Protein AF-A0A6B9CPQ5-F1 (afdb_monomer)

pLDDT: mean 93.94, std 6.76, range [58.62, 98.44]

Solvent-accessible surface area (backbone atoms only — not comparable to full-atom values): 4193 Å² total; per-residue (Å²): 128,72,61,61,48,81,41,69,72,57,78,46,83,69,45,24,32,74,44,76,45,95,88,68,49,63,46,70,42,38,55,56,42,55,52,48,52,53,48,27,72,75,71,6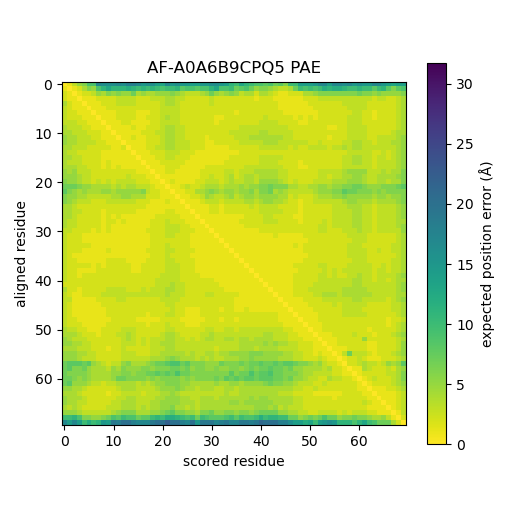6,34,48,76,48,66,52,78,47,87,38,90,40,60,93,29,72,86,43,11,46,49,31,68,74,79,108

Secondary structure (DSSP, 8-state):
--SEEEE----BTTTBEEEE-TTS-EEEESHHHHHHHHHHHHH--EEEE---SSS-SS-TTTSTGGGG--

Organism: NCBI:txid1570515

Sequence (70 aa):
FPSHITVTTYSDMPYSRYRKLDNGTFVGEGFAFELLALLMKKFKFTYTIIPPAKDIIGDESSGMIQQLYN

Mean predicted aligned error: 3.11 Å

Nearest PDB structures (foldseek):
  7z2r-assembly1_A  TM=8.213E-01  e=7.056E-03  Rattus norvegicus
  2v3t-assembly1_B  TM=8.037E-01  e=9.292E-03  Rattus norvegicus
  5l2e-assembly1_A  TM=8.132E-01  e=6.381E-02  Rattus norvegicus
  4io7-assembly1_B  TM=6.117E-01  e=1.561E-01  Adineta vaga
  4io7-assembly1_A  TM=6.260E-01  e=2.527E-01  Adineta vaga

Structure (mmCIF, N/CA/C/O backbone):
data_AF-A0A6B9CPQ5-F1
#
_entry.id   AF-A0A6B9CPQ5-F1
#
loop_
_atom_site.group_PDB
_atom_site.id
_atom_site.type_symbol
_atom_site.label_atom_id
_atom_site.label_alt_id
_atom_site.label_comp_id
_atom_site.label_asym_id
_atom_site.label_entity_id
_atom_site.label_seq_id
_atom_site.pdbx_PDB_ins_code
_atom_site.Cartn_x
_atom_site.Cartn_y
_atom_site.Cartn_z
_atom_site.occupancy
_atom_site.B_iso_or_equiv
_atom_site.auth_seq_id
_atom_site.auth_comp_id
_atom_site.auth_asym_id
_atom_site.auth_atom_id
_atom_site.pdbx_PDB_model_num
ATOM 1 N N . PHE A 1 1 ? -18.300 2.148 3.385 1.00 62.25 1 PHE A N 1
ATOM 2 C CA . PHE A 1 1 ? -16.879 2.017 3.006 1.00 62.25 1 PHE A CA 1
ATOM 3 C C . PHE A 1 1 ? -16.460 0.581 3.273 1.00 62.25 1 PHE A C 1
ATOM 5 O O . PHE A 1 1 ? -16.936 0.042 4.270 1.00 62.25 1 PHE A O 1
ATOM 12 N N . PRO A 1 2 ? -15.663 -0.055 2.400 1.00 83.50 2 PRO A N 1
ATOM 13 C CA . PRO A 1 2 ? -15.145 -1.397 2.659 1.00 83.50 2 PRO A CA 1
ATOM 14 C C . PRO A 1 2 ? -14.385 -1.435 3.993 1.00 83.50 2 PRO A C 1
ATOM 16 O O . PRO A 1 2 ? -13.690 -0.480 4.338 1.00 83.50 2 PRO A O 1
ATOM 19 N N . SER A 1 3 ? -14.536 -2.522 4.754 1.00 94.44 3 SER A N 1
ATOM 20 C CA . SER A 1 3 ? -13.843 -2.724 6.039 1.00 94.44 3 SER A CA 1
ATOM 21 C C . SER A 1 3 ? -12.355 -3.056 5.864 1.00 94.44 3 SER A C 1
ATOM 23 O O . SER A 1 3 ? -11.566 -2.894 6.800 1.00 94.44 3 SER A O 1
ATOM 25 N N . HIS A 1 4 ? -11.962 -3.483 4.663 1.00 96.56 4 HIS A N 1
ATOM 26 C CA . HIS A 1 4 ? -10.592 -3.796 4.283 1.00 96.56 4 HIS A CA 1
ATOM 27 C C . HIS A 1 4 ? -10.326 -3.374 2.835 1.00 96.56 4 HIS A C 1
ATOM 29 O O . HIS A 1 4 ? -11.185 -3.581 1.979 1.00 96.56 4 HIS A O 1
ATOM 35 N N . ILE A 1 5 ? -9.147 -2.813 2.564 1.00 95.62 5 ILE A N 1
ATOM 36 C CA . ILE A 1 5 ? -8.683 -2.483 1.209 1.00 95.62 5 ILE A CA 1
ATOM 37 C C . ILE A 1 5 ? -7.262 -2.995 0.970 1.00 95.62 5 ILE A C 1
ATOM 39 O O . ILE A 1 5 ? -6.458 -3.094 1.895 1.00 95.62 5 ILE A O 1
ATOM 43 N N . THR A 1 6 ? -6.933 -3.278 -0.281 1.00 95.19 6 THR A N 1
ATOM 44 C CA . THR A 1 6 ? -5.552 -3.495 -0.715 1.00 95.19 6 THR A CA 1
ATOM 45 C C . THR A 1 6 ? -4.968 -2.170 -1.188 1.00 95.19 6 THR A C 1
ATOM 47 O O . THR A 1 6 ? -5.668 -1.337 -1.766 1.00 95.19 6 THR A O 1
ATOM 50 N N . VAL A 1 7 ? -3.687 -1.944 -0.911 1.00 95.94 7 VAL A N 1
ATOM 51 C CA . VAL A 1 7 ? -2.968 -0.756 -1.380 1.00 95.94 7 VAL A CA 1
ATOM 52 C C . VAL A 1 7 ? -1.641 -1.154 -2.009 1.00 95.94 7 VAL A C 1
ATOM 54 O O . VAL A 1 7 ? -1.008 -2.130 -1.610 1.00 95.94 7 VAL A O 1
ATOM 57 N N . THR A 1 8 ? -1.207 -0.354 -2.971 1.00 95.69 8 THR A N 1
ATOM 58 C CA . THR A 1 8 ? 0.142 -0.375 -3.536 1.00 95.69 8 THR A CA 1
ATOM 59 C C . THR A 1 8 ? 0.731 1.029 -3.435 1.00 95.69 8 THR A C 1
ATOM 61 O O . THR A 1 8 ? 0.010 1.984 -3.137 1.00 95.69 8 THR A O 1
ATOM 64 N N . THR A 1 9 ? 2.039 1.168 -3.614 1.00 96.00 9 THR A N 1
ATOM 65 C CA . THR A 1 9 ? 2.714 2.460 -3.489 1.00 96.00 9 THR A CA 1
ATOM 66 C C . THR A 1 9 ? 3.956 2.517 -4.355 1.00 96.00 9 THR A C 1
ATOM 68 O O . THR A 1 9 ? 4.665 1.521 -4.478 1.00 96.00 9 THR A O 1
ATOM 71 N N . TYR A 1 10 ? 4.239 3.712 -4.868 1.00 95.62 10 TYR A N 1
ATOM 72 C CA . TYR A 1 10 ? 5.504 4.051 -5.508 1.00 95.62 10 TYR A CA 1
ATOM 73 C C . TYR A 1 10 ? 6.539 4.455 -4.462 1.00 95.62 10 TYR A C 1
ATOM 75 O O . TYR A 1 10 ? 6.181 5.135 -3.493 1.00 95.62 10 TYR A O 1
ATOM 83 N N . SER A 1 11 ? 7.789 4.012 -4.618 1.00 95.75 11 SER A N 1
ATOM 84 C CA . SER A 1 11 ? 8.872 4.395 -3.712 1.00 95.75 11 SER A CA 1
ATOM 85 C C . SER A 1 11 ? 9.440 5.761 -4.091 1.00 95.75 11 SER A C 1
ATOM 87 O O . SER A 1 11 ? 10.407 5.869 -4.841 1.00 95.75 11 SER A O 1
ATOM 89 N N . ASP A 1 12 ? 8.883 6.807 -3.491 1.00 96.56 12 ASP A N 1
ATOM 90 C CA . ASP A 1 12 ? 9.331 8.189 -3.644 1.00 96.56 12 ASP A CA 1
ATOM 91 C C . ASP A 1 12 ? 9.317 8.885 -2.280 1.00 96.56 12 ASP A C 1
ATOM 93 O O . ASP A 1 12 ? 8.310 9.440 -1.836 1.00 96.56 12 ASP A O 1
ATOM 97 N N . MET A 1 13 ? 10.426 8.784 -1.546 1.00 96.44 13 MET A N 1
ATOM 98 C CA . MET A 1 13 ? 10.546 9.435 -0.241 1.00 96.44 13 MET A CA 1
ATOM 99 C C . MET A 1 13 ? 10.749 10.948 -0.413 1.00 96.44 13 MET A C 1
ATOM 101 O O . MET A 1 13 ? 11.567 11.354 -1.234 1.00 96.44 13 MET A O 1
ATOM 105 N N . PRO A 1 14 ? 10.083 11.793 0.399 1.00 97.44 14 PRO A N 1
ATOM 106 C CA . PRO A 1 14 ? 9.396 11.462 1.655 1.00 97.44 14 PRO A CA 1
ATOM 107 C C . PRO A 1 14 ? 7.898 11.125 1.521 1.00 97.44 14 PRO A C 1
ATOM 109 O O . PRO A 1 14 ? 7.218 10.957 2.535 1.00 97.44 14 PRO A O 1
ATOM 112 N N . TYR A 1 15 ? 7.358 11.048 0.304 1.00 97.94 15 TYR A N 1
ATOM 113 C CA . TYR A 1 15 ? 5.921 10.887 0.080 1.00 97.94 15 TYR A CA 1
ATOM 114 C C . TYR A 1 15 ? 5.429 9.495 0.449 1.00 97.94 15 TYR A C 1
ATOM 116 O O . TYR A 1 15 ? 4.473 9.366 1.219 1.00 97.94 15 TYR A O 1
ATOM 124 N N . SER A 1 16 ? 6.076 8.458 -0.075 1.00 98.00 16 SER A N 1
ATOM 125 C CA . SER A 1 16 ? 5.650 7.089 0.177 1.00 98.00 16 SER A CA 1
ATOM 126 C C . SER A 1 16 ? 6.730 6.063 -0.127 1.00 98.00 16 SER A C 1
ATOM 128 O O . SER A 1 16 ? 7.493 6.203 -1.077 1.00 98.00 16 SER A O 1
ATOM 130 N N . ARG A 1 17 ? 6.752 4.985 0.654 1.00 97.00 17 ARG A N 1
ATOM 131 C CA . ARG A 1 17 ? 7.380 3.704 0.309 1.00 97.00 17 ARG A CA 1
ATOM 132 C C . ARG A 1 17 ? 6.761 2.587 1.141 1.00 97.00 17 ARG A C 1
ATOM 134 O O . ARG A 1 17 ? 6.099 2.849 2.145 1.00 97.00 17 ARG A O 1
ATOM 141 N N . TYR A 1 18 ? 7.039 1.342 0.778 1.00 96.31 18 TYR A N 1
ATOM 142 C CA . TYR A 1 18 ? 6.838 0.204 1.671 1.00 96.31 18 TYR A CA 1
ATOM 143 C C . TYR A 1 18 ? 8.185 -0.330 2.169 1.00 96.31 18 TYR A C 1
ATOM 145 O O . TYR A 1 18 ? 9.213 -0.212 1.502 1.00 96.31 18 TYR A O 1
ATOM 153 N N . ARG A 1 19 ? 8.175 -0.961 3.341 1.00 95.88 19 ARG A N 1
ATOM 154 C CA . ARG A 1 19 ? 9.300 -1.709 3.903 1.00 95.88 19 ARG A CA 1
ATOM 155 C C . ARG A 1 19 ? 8.823 -3.096 4.305 1.00 95.88 19 ARG A C 1
ATOM 157 O O . ARG A 1 19 ? 7.763 -3.244 4.908 1.00 95.88 19 ARG A O 1
ATOM 164 N N . LYS A 1 20 ? 9.614 -4.117 3.982 1.00 96.12 20 LYS A N 1
ATOM 165 C CA . LYS A 1 20 ? 9.391 -5.482 4.462 1.00 96.12 20 LYS A CA 1
ATOM 166 C C . LYS A 1 20 ? 10.053 -5.647 5.830 1.00 96.12 20 LYS A C 1
ATOM 168 O O . LYS A 1 20 ? 11.232 -5.337 5.977 1.00 96.12 20 LYS A O 1
ATOM 173 N N . LEU A 1 21 ? 9.291 -6.092 6.821 1.00 95.00 21 LEU A N 1
ATOM 174 C CA . LEU A 1 21 ? 9.790 -6.474 8.141 1.00 95.00 21 LEU A CA 1
ATOM 175 C C . LEU A 1 21 ? 10.374 -7.895 8.109 1.00 95.00 21 LEU A C 1
ATOM 177 O O . LEU A 1 21 ? 10.046 -8.685 7.222 1.00 95.00 21 LEU A O 1
ATOM 181 N N . ASP A 1 22 ? 11.167 -8.250 9.121 1.00 95.94 22 ASP A N 1
ATOM 182 C CA . ASP A 1 22 ? 11.808 -9.574 9.236 1.00 95.94 22 ASP A CA 1
ATOM 183 C C . ASP A 1 22 ? 10.795 -10.728 9.280 1.00 95.94 22 ASP A C 1
ATOM 185 O O . AS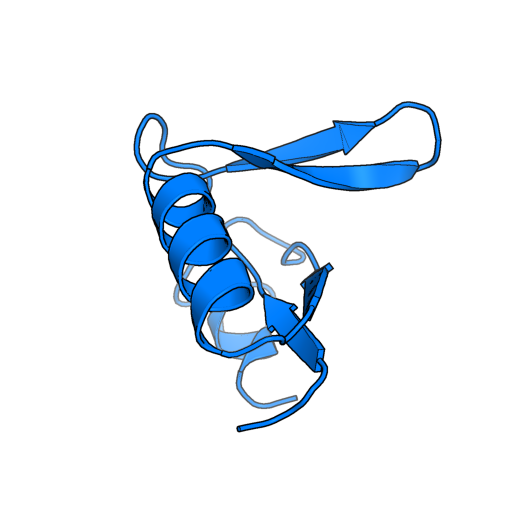P A 1 22 ? 11.063 -11.828 8.804 1.00 95.94 22 ASP A O 1
ATOM 189 N N . ASN A 1 23 ? 9.588 -10.465 9.790 1.00 93.56 23 ASN A N 1
ATOM 190 C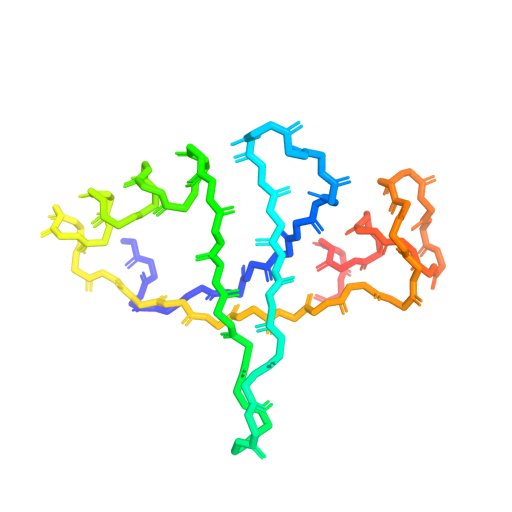 CA . ASN A 1 23 ? 8.482 -11.425 9.822 1.00 93.56 23 ASN A CA 1
ATOM 191 C C . ASN A 1 23 ? 7.732 -11.557 8.477 1.00 93.56 23 ASN A C 1
ATOM 193 O O . ASN A 1 23 ? 6.687 -12.199 8.417 1.00 93.56 23 ASN A O 1
ATOM 197 N N . GLY A 1 24 ? 8.216 -10.909 7.414 1.00 93.31 24 GLY A N 1
ATOM 198 C CA . GLY A 1 24 ? 7.620 -10.931 6.080 1.00 93.31 24 GLY A CA 1
ATOM 199 C C . GLY A 1 24 ? 6.484 -9.931 5.850 1.00 93.31 24 GLY A C 1
ATOM 200 O O . GLY A 1 24 ? 6.023 -9.815 4.716 1.00 93.31 24 GLY A O 1
ATOM 201 N N . THR A 1 25 ? 6.060 -9.187 6.875 1.00 94.12 25 THR A N 1
ATOM 202 C CA . THR A 1 25 ? 4.977 -8.197 6.767 1.00 94.12 25 THR A CA 1
ATOM 203 C C . THR A 1 25 ? 5.457 -6.934 6.061 1.00 94.12 25 THR A C 1
ATOM 205 O O . THR A 1 25 ? 6.543 -6.433 6.349 1.00 94.12 25 THR A O 1
ATOM 208 N N . PHE A 1 26 ? 4.632 -6.379 5.177 1.00 96.75 26 PHE A N 1
ATOM 209 C CA . PHE A 1 26 ? 4.877 -5.072 4.574 1.00 96.75 26 PHE A CA 1
ATOM 210 C C . PHE A 1 26 ? 4.235 -3.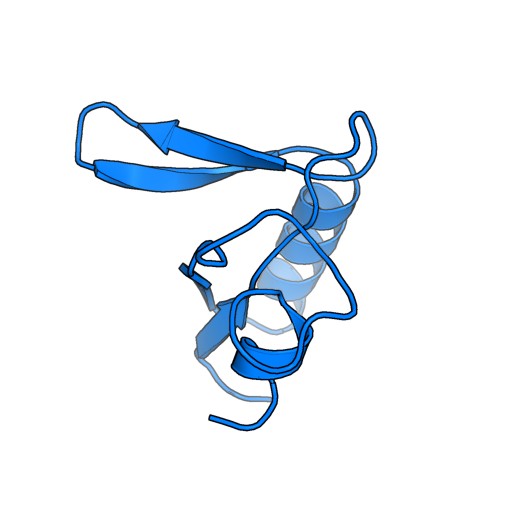960 5.404 1.00 96.75 26 PHE A C 1
ATOM 212 O O . PHE A 1 26 ? 3.050 -4.025 5.730 1.00 96.75 26 PHE A O 1
ATOM 219 N N . VAL A 1 27 ? 5.017 -2.929 5.717 1.00 96.88 27 VAL A N 1
ATOM 220 C CA . VAL A 1 27 ? 4.560 -1.702 6.377 1.00 96.88 27 VAL A CA 1
ATOM 221 C C . VAL A 1 27 ? 4.820 -0.501 5.483 1.00 96.88 27 VAL A C 1
ATOM 223 O O . VAL A 1 27 ? 5.801 -0.477 4.743 1.00 96.88 27 VAL A O 1
ATOM 226 N N . GLY A 1 28 ? 3.926 0.481 5.528 1.00 97.44 28 GLY A N 1
ATOM 227 C CA . GLY A 1 28 ? 4.042 1.701 4.741 1.00 97.44 28 GLY A CA 1
ATOM 228 C C . GLY A 1 28 ? 4.668 2.844 5.529 1.00 97.44 28 GLY A C 1
ATOM 229 O O . GLY A 1 28 ? 4.446 2.966 6.733 1.00 97.44 28 GLY A O 1
ATOM 230 N N . GLU A 1 29 ? 5.443 3.678 4.846 1.00 97.69 29 GLU A N 1
ATOM 231 C CA . GLU A 1 29 ? 6.164 4.819 5.415 1.00 97.69 29 GLU A CA 1
ATOM 232 C C . GLU A 1 29 ? 6.009 6.053 4.509 1.00 97.69 29 GLU A C 1
ATOM 234 O O . GLU A 1 29 ? 5.881 5.915 3.292 1.00 97.69 29 GLU A O 1
ATOM 239 N N . GLY A 1 30 ? 6.049 7.255 5.093 1.00 98.12 30 GLY A N 1
ATOM 240 C CA . GLY A 1 30 ? 5.914 8.532 4.378 1.00 98.12 30 GLY A CA 1
ATOM 241 C C . GLY A 1 30 ? 4.539 9.188 4.533 1.00 98.12 30 GLY A C 1
ATOM 242 O O . GLY A 1 30 ? 3.604 8.604 5.092 1.00 98.12 30 GLY A O 1
ATOM 243 N N . PHE A 1 31 ? 4.412 10.414 4.022 1.00 98.38 31 PHE A N 1
ATOM 244 C CA . PHE A 1 31 ? 3.213 11.247 4.186 1.00 98.38 31 PHE A CA 1
ATOM 245 C C . PHE A 1 31 ? 1.916 10.576 3.708 1.00 98.38 31 PHE A C 1
ATOM 247 O O . PHE A 1 31 ? 0.862 10.758 4.322 1.00 98.38 31 PHE A O 1
ATOM 254 N N . ALA A 1 32 ? 1.972 9.759 2.653 1.00 98.25 32 ALA A N 1
ATOM 255 C CA . ALA A 1 32 ? 0.804 9.030 2.163 1.00 98.25 32 ALA A CA 1
ATOM 256 C C . ALA A 1 32 ? 0.259 8.036 3.206 1.00 98.25 32 ALA A C 1
ATOM 258 O O . ALA A 1 32 ? -0.955 7.921 3.384 1.00 98.25 32 ALA A O 1
ATOM 259 N N . PHE A 1 33 ? 1.141 7.349 3.938 1.00 98.25 33 PHE A N 1
ATOM 260 C CA . PHE A 1 33 ? 0.742 6.380 4.960 1.00 98.25 33 PHE A CA 1
ATOM 261 C C . PHE A 1 33 ? 0.330 7.041 6.278 1.00 98.25 33 PHE A C 1
ATOM 263 O O . PHE A 1 33 ? -0.545 6.515 6.968 1.00 98.25 33 PHE A O 1
ATOM 270 N N . GLU A 1 34 ? 0.866 8.222 6.596 1.00 98.38 34 GLU A N 1
ATOM 271 C CA . GLU A 1 34 ? 0.351 9.055 7.691 1.00 98.38 34 GLU A CA 1
ATOM 272 C C . GLU A 1 34 ? -1.093 9.496 7.417 1.00 98.38 34 GLU A C 1
ATOM 274 O O . GLU A 1 34 ? -1.974 9.333 8.267 1.00 98.38 34 GLU A O 1
ATOM 279 N N . LEU A 1 35 ? -1.370 9.975 6.198 1.00 98.38 35 LEU A N 1
ATOM 280 C CA . LEU A 1 35 ? -2.727 10.307 5.769 1.00 98.38 35 LEU A CA 1
ATOM 281 C C . LEU A 1 35 ? -3.643 9.075 5.810 1.00 98.38 35 LEU A C 1
ATOM 283 O O . LEU A 1 35 ? -4.755 9.150 6.339 1.00 98.38 35 LEU A O 1
ATOM 287 N N . LEU A 1 36 ? -3.179 7.927 5.310 1.00 97.88 36 LEU A N 1
ATOM 288 C CA . LEU A 1 36 ? -3.943 6.680 5.342 1.00 97.88 36 LEU A CA 1
ATOM 289 C C . LEU A 1 36 ? -4.300 6.265 6.778 1.00 97.88 36 LEU A C 1
ATOM 291 O O . LEU A 1 36 ? -5.441 5.882 7.034 1.00 97.88 36 LEU A O 1
ATOM 295 N N . ALA A 1 37 ? -3.378 6.414 7.733 1.00 97.88 37 ALA A N 1
ATOM 296 C CA . ALA A 1 37 ? -3.634 6.127 9.143 1.00 97.88 37 ALA A CA 1
ATOM 297 C C . ALA A 1 37 ? -4.740 7.024 9.734 1.00 97.88 37 ALA A C 1
ATOM 299 O O . ALA A 1 37 ? -5.603 6.545 10.482 1.00 97.88 37 ALA A O 1
ATOM 300 N N . LEU A 1 38 ? -4.777 8.311 9.364 1.00 98.44 38 LEU A N 1
ATOM 301 C CA . LEU A 1 38 ? -5.866 9.218 9.752 1.00 98.44 38 LEU A CA 1
ATOM 302 C C . LEU A 1 38 ? -7.211 8.764 9.168 1.00 98.44 38 LEU A C 1
ATOM 304 O O . LEU A 1 38 ? -8.226 8.757 9.875 1.00 98.44 38 LEU A O 1
ATOM 308 N N . LEU A 1 39 ? -7.220 8.337 7.902 1.00 97.50 39 LEU A N 1
ATOM 309 C CA . LEU A 1 39 ? -8.414 7.820 7.234 1.00 97.50 39 LEU A CA 1
ATOM 310 C C . LEU A 1 39 ? -8.915 6.531 7.900 1.00 97.50 39 LEU A C 1
ATOM 312 O O . LEU A 1 39 ? -10.103 6.438 8.209 1.00 97.50 39 LEU A O 1
ATOM 316 N N . MET A 1 40 ? -8.030 5.581 8.213 1.00 97.31 40 MET A N 1
ATOM 317 C CA . MET A 1 40 ? -8.387 4.358 8.945 1.00 97.31 40 MET A CA 1
ATOM 318 C C . MET A 1 40 ? -9.006 4.678 10.306 1.00 97.31 40 MET A C 1
ATOM 320 O O . MET A 1 40 ? -10.037 4.116 10.675 1.00 97.31 40 MET A O 1
ATOM 324 N N . LYS A 1 41 ? -8.422 5.623 11.057 1.00 97.62 41 LYS A N 1
ATOM 325 C CA . LYS A 1 41 ? -8.942 6.024 12.372 1.00 97.62 41 LYS A CA 1
ATOM 326 C C . LYS A 1 41 ? -10.360 6.589 12.277 1.00 97.62 41 LYS A C 1
ATOM 328 O O . LYS A 1 41 ? -11.176 6.297 13.160 1.00 97.62 41 LYS A O 1
ATOM 333 N N . LYS A 1 42 ? -10.637 7.381 11.235 1.00 97.38 42 LYS A N 1
ATOM 334 C CA . LYS A 1 42 ? -11.931 8.034 10.990 1.00 97.38 42 LYS A CA 1
ATOM 335 C C . LYS A 1 42 ? -12.992 7.062 10.477 1.00 97.38 42 LYS A C 1
ATOM 337 O O . LYS A 1 42 ? -14.103 7.059 10.992 1.00 97.38 42 LYS A O 1
ATOM 342 N N . PHE A 1 43 ? -12.646 6.247 9.487 1.00 96.94 43 PHE A N 1
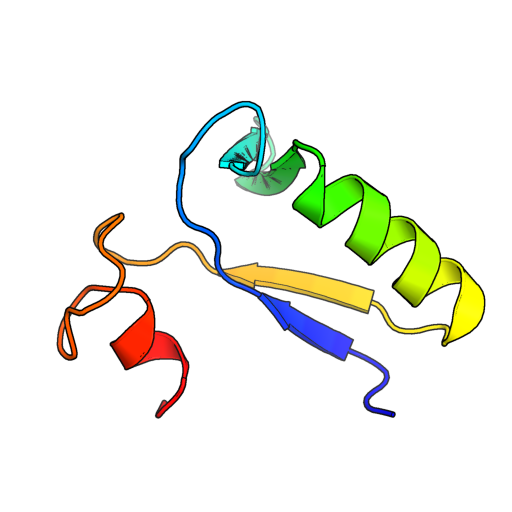ATOM 343 C CA . PHE A 1 43 ? -13.597 5.411 8.749 1.00 96.94 43 PHE A CA 1
ATOM 344 C C . PHE A 1 43 ? -13.597 3.937 9.176 1.00 96.94 43 PHE A C 1
ATOM 346 O O . PHE A 1 43 ? -14.417 3.171 8.682 1.00 96.94 43 PHE A O 1
ATOM 353 N N . LYS A 1 44 ? -12.721 3.552 10.113 1.00 97.00 44 LYS A N 1
ATOM 354 C CA . LYS A 1 44 ? -12.645 2.216 10.730 1.00 97.00 44 LYS A CA 1
ATOM 355 C C . LYS A 1 44 ? -12.423 1.075 9.729 1.00 97.00 44 LYS A C 1
ATOM 357 O O . LYS A 1 44 ? -12.972 -0.009 9.900 1.00 97.00 44 LYS A O 1
ATOM 362 N N . PHE A 1 45 ? -11.596 1.312 8.713 1.00 97.50 45 PHE A N 1
ATOM 363 C CA . PHE A 1 45 ? -11.132 0.269 7.794 1.00 97.50 45 PHE A CA 1
ATOM 364 C C . PHE A 1 45 ? -9.680 -0.129 8.081 1.00 97.50 45 PHE A C 1
ATOM 366 O O . PHE A 1 45 ? -8.950 0.561 8.796 1.00 97.50 45 PHE A O 1
ATOM 373 N N . THR A 1 46 ? -9.272 -1.251 7.499 1.00 97.00 46 THR A N 1
ATOM 374 C CA . THR A 1 46 ? -7.910 -1.796 7.551 1.00 97.00 46 THR A CA 1
ATOM 375 C C . THR A 1 46 ? -7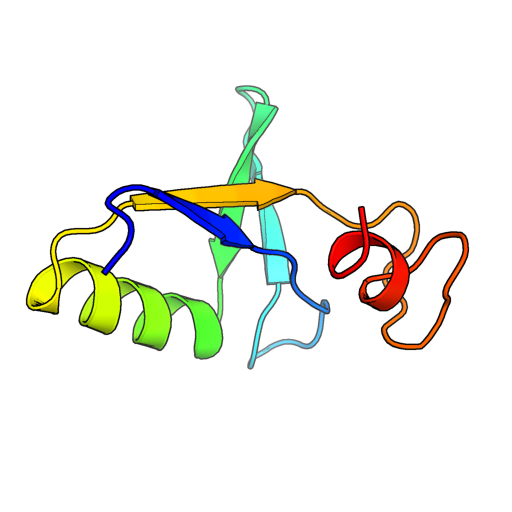.314 -1.903 6.148 1.00 97.00 46 THR A C 1
ATOM 377 O O . THR A 1 46 ? -8.052 -1.832 5.165 1.00 97.00 46 THR A O 1
ATOM 380 N N . TYR A 1 47 ? -5.994 -2.068 6.035 1.00 96.81 47 TYR A N 1
ATOM 381 C CA . TYR A 1 47 ? -5.354 -2.293 4.739 1.00 96.81 47 TYR A CA 1
ATOM 382 C C . TYR A 1 47 ? -4.275 -3.371 4.783 1.00 96.81 47 TYR A C 1
ATOM 384 O O . TYR A 1 47 ? -3.730 -3.679 5.843 1.00 96.81 47 TYR A O 1
ATOM 392 N N . THR A 1 48 ? -3.959 -3.908 3.609 1.00 96.56 48 THR A N 1
ATOM 393 C CA . THR A 1 48 ? -2.760 -4.709 3.334 1.00 96.56 48 THR A CA 1
ATOM 394 C C . THR A 1 48 ? -2.002 -4.104 2.159 1.00 96.56 48 THR A C 1
ATOM 396 O O . THR A 1 48 ? -2.613 -3.606 1.214 1.00 96.56 48 THR A O 1
ATOM 399 N N . ILE A 1 49 ? -0.669 -4.123 2.221 1.00 97.12 49 ILE A N 1
ATOM 400 C CA . ILE A 1 49 ? 0.175 -3.681 1.106 1.00 97.12 49 ILE A CA 1
ATOM 401 C C . ILE A 1 49 ? 0.450 -4.876 0.200 1.00 97.12 49 ILE A C 1
ATOM 403 O O . ILE A 1 49 ? 0.958 -5.896 0.668 1.00 97.12 49 ILE A O 1
ATOM 407 N N . ILE A 1 50 ? 0.172 -4.716 -1.092 1.00 95.62 50 ILE A N 1
ATOM 408 C CA . ILE A 1 50 ? 0.586 -5.643 -2.146 1.00 95.62 50 ILE A CA 1
ATOM 409 C C . ILE A 1 50 ? 1.589 -4.898 -3.033 1.00 95.62 50 ILE A C 1
ATOM 411 O O . ILE A 1 50 ? 1.174 -4.086 -3.862 1.00 95.62 50 ILE A O 1
ATOM 415 N N . PRO A 1 51 ? 2.903 -5.133 -2.870 1.00 94.00 51 PRO A N 1
ATOM 416 C CA . PRO A 1 51 ? 3.908 -4.526 -3.733 1.00 94.00 51 PRO A CA 1
ATOM 417 C C . PRO A 1 51 ? 3.679 -4.880 -5.208 1.00 94.00 51 PRO A C 1
ATOM 419 O O . PRO A 1 51 ? 3.299 -6.020 -5.495 1.00 94.00 51 PRO A O 1
ATOM 422 N N . PRO A 1 52 ? 3.931 -3.952 -6.145 1.00 92.88 52 PRO A N 1
ATOM 423 C CA . PRO A 1 52 ? 3.927 -4.287 -7.559 1.00 92.88 52 PRO A CA 1
ATOM 424 C C . PRO A 1 52 ? 5.148 -5.158 -7.885 1.00 92.88 52 PRO A C 1
ATOM 426 O O . PRO A 1 52 ? 6.153 -5.138 -7.168 1.00 92.88 52 PRO A O 1
ATOM 429 N N . ALA A 1 53 ? 5.092 -5.909 -8.988 1.00 93.19 53 ALA A N 1
ATOM 430 C CA . ALA A 1 53 ? 6.241 -6.699 -9.438 1.00 93.19 53 ALA A CA 1
ATOM 431 C C . ALA A 1 53 ? 7.431 -5.801 -9.825 1.00 93.19 53 ALA A C 1
ATOM 433 O O . ALA A 1 53 ? 8.587 -6.166 -9.608 1.00 93.19 53 ALA A O 1
ATOM 434 N N . LYS A 1 54 ? 7.143 -4.611 -10.363 1.00 94.56 54 LYS A N 1
ATOM 435 C CA . LYS A 1 54 ? 8.099 -3.528 -10.592 1.00 94.56 54 LYS A CA 1
ATOM 436 C C . LYS A 1 54 ? 7.563 -2.234 -10.007 1.00 94.56 54 LYS A C 1
ATOM 438 O O . LYS A 1 54 ? 6.382 -1.933 -10.145 1.00 94.56 54 LYS A O 1
ATOM 443 N N . ASP A 1 55 ? 8.448 -1.438 -9.420 1.00 93.25 55 ASP A N 1
ATOM 444 C CA . ASP A 1 55 ? 8.109 -0.125 -8.869 1.00 93.25 55 ASP A CA 1
ATOM 445 C C . ASP A 1 55 ? 7.933 0.924 -9.982 1.00 93.25 55 ASP A C 1
ATOM 447 O O . ASP A 1 55 ? 8.742 1.825 -10.177 1.00 93.25 55 ASP A O 1
ATOM 451 N N . ILE A 1 56 ? 6.901 0.724 -10.798 1.00 95.06 56 ILE A N 1
ATOM 452 C CA . ILE A 1 56 ? 6.550 1.531 -11.96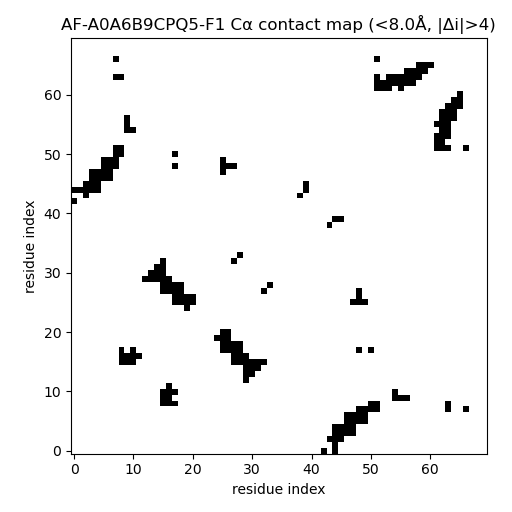3 1.00 95.06 56 ILE A CA 1
ATOM 453 C C . ILE A 1 56 ? 5.051 1.786 -11.892 1.00 95.06 56 ILE A C 1
ATOM 455 O O . ILE A 1 56 ? 4.264 0.864 -11.684 1.00 95.06 56 ILE A O 1
ATOM 459 N N . ILE A 1 57 ? 4.646 3.037 -12.095 1.00 91.44 57 ILE A N 1
ATOM 460 C CA . ILE A 1 57 ? 3.230 3.406 -12.071 1.00 91.44 57 ILE A CA 1
ATOM 461 C C . ILE A 1 57 ? 2.531 2.846 -13.322 1.00 91.44 57 ILE A C 1
ATOM 463 O O . ILE A 1 57 ? 1.699 1.952 -13.212 1.00 91.44 57 ILE A O 1
ATOM 467 N N . GLY A 1 58 ? 2.907 3.328 -14.513 1.00 89.94 58 GLY A N 1
ATOM 468 C CA . GLY A 1 58 ? 2.189 3.120 -15.781 1.00 89.94 58 GLY A CA 1
ATOM 469 C C . GLY A 1 58 ? 2.521 1.846 -16.566 1.00 89.94 58 GLY A C 1
ATOM 470 O O . GLY A 1 58 ? 2.634 1.917 -17.785 1.00 89.94 58 GLY A O 1
ATOM 471 N N . ASP A 1 59 ? 2.711 0.707 -15.901 1.00 89.44 59 ASP A N 1
ATOM 472 C CA . ASP A 1 59 ? 2.900 -0.591 -16.568 1.00 89.44 59 ASP A CA 1
ATOM 473 C C . ASP A 1 59 ? 1.696 -1.504 -16.278 1.00 89.44 59 ASP A C 1
ATOM 475 O O . ASP A 1 59 ? 1.462 -1.904 -15.136 1.00 89.44 59 ASP A O 1
ATOM 479 N N . GLU A 1 60 ? 0.932 -1.819 -17.328 1.00 88.75 60 GLU A N 1
ATOM 480 C CA . GLU A 1 60 ? -0.274 -2.663 -17.284 1.00 88.75 60 GLU A CA 1
ATOM 481 C C . GLU A 1 60 ? 0.025 -4.154 -17.064 1.00 88.75 60 GLU A C 1
ATOM 483 O O . GLU A 1 60 ? -0.880 -4.923 -16.754 1.00 88.75 60 GLU A O 1
ATOM 488 N N . SER A 1 61 ? 1.283 -4.576 -17.207 1.00 89.31 61 SER A N 1
ATOM 489 C CA . SER A 1 61 ? 1.715 -5.970 -17.066 1.00 89.31 61 SER A CA 1
ATOM 490 C C . SER A 1 61 ? 2.406 -6.258 -15.734 1.00 89.31 61 SER A C 1
ATOM 492 O O . SER A 1 61 ? 2.250 -7.346 -15.181 1.00 89.31 61 SER A O 1
ATOM 494 N N . SER A 1 62 ? 3.190 -5.304 -15.223 1.00 90.38 62 SER A N 1
ATOM 495 C CA . SER A 1 62 ? 4.054 -5.531 -14.058 1.00 90.38 62 SER A CA 1
ATOM 496 C C . SER A 1 62 ? 4.151 -4.363 -13.072 1.00 90.38 62 SER A C 1
ATOM 498 O O . SER A 1 62 ? 4.811 -4.500 -12.040 1.00 90.38 62 SER A O 1
ATOM 500 N N . GLY A 1 63 ? 3.496 -3.236 -13.363 1.00 91.88 63 GLY A N 1
ATOM 501 C CA . GLY A 1 63 ? 3.466 -2.050 -12.507 1.00 91.88 63 GLY A CA 1
ATOM 502 C C . GLY A 1 63 ? 2.202 -1.938 -11.658 1.00 91.88 63 GLY A C 1
ATOM 503 O O . GLY A 1 63 ? 1.437 -2.885 -11.499 1.00 91.88 63 GLY A O 1
ATOM 504 N N . MET A 1 64 ? 1.967 -0.752 -11.103 1.00 93.56 64 MET A N 1
ATOM 505 C CA . MET A 1 64 ? 0.837 -0.496 -10.202 1.00 93.56 64 MET A CA 1
ATOM 506 C C . MET A 1 64 ? -0.506 -0.432 -10.923 1.00 93.56 64 MET A C 1
ATOM 508 O O . MET A 1 64 ? -1.511 -0.834 -10.344 1.00 93.56 64 MET A O 1
ATOM 512 N N . ILE A 1 65 ? -0.545 0.041 -12.176 1.00 92.12 65 ILE A N 1
ATOM 513 C CA . ILE A 1 65 ? -1.788 0.066 -12.964 1.00 92.12 65 ILE A CA 1
ATOM 514 C C . ILE A 1 65 ? -2.359 -1.346 -13.143 1.00 92.12 65 ILE A C 1
ATOM 516 O O . ILE A 1 65 ? -3.567 -1.529 -13.007 1.00 92.12 65 ILE A O 1
ATOM 520 N N . GLN A 1 66 ? -1.506 -2.355 -13.342 1.00 92.75 66 GLN A N 1
ATOM 521 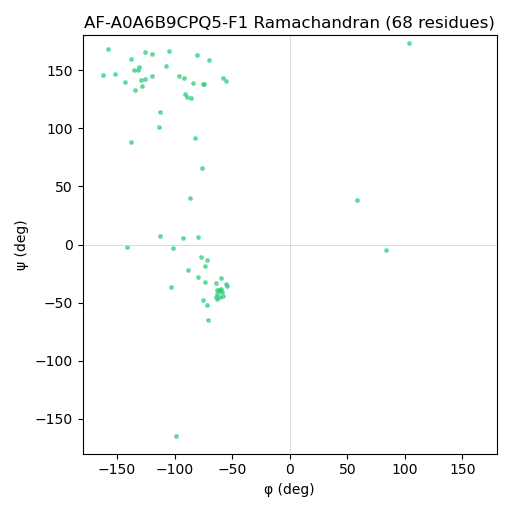C 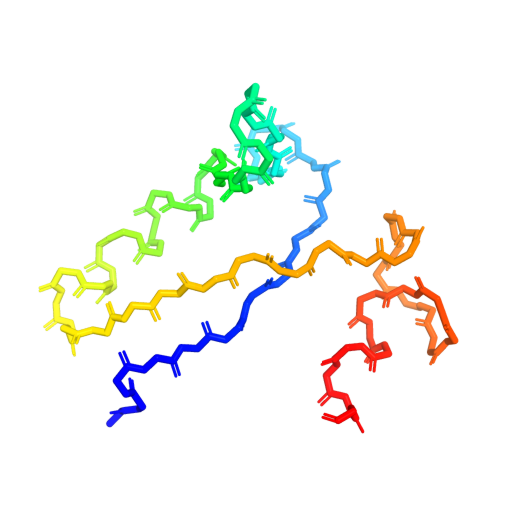CA . GLN A 1 66 ? -1.921 -3.760 -13.403 1.00 92.75 66 GLN A CA 1
ATOM 522 C C . GLN A 1 66 ? -2.718 -4.194 -12.160 1.00 92.75 66 GLN A C 1
ATOM 524 O O . GLN A 1 66 ? -3.672 -4.958 -12.262 1.00 92.75 66 GLN A O 1
ATOM 529 N N . GLN A 1 67 ? -2.372 -3.672 -10.982 1.00 91.31 67 GLN A N 1
ATOM 530 C CA . GLN A 1 67 ? -3.003 -4.045 -9.714 1.00 91.31 67 GLN A CA 1
ATOM 531 C C . GLN A 1 67 ? -4.385 -3.406 -9.500 1.00 91.31 67 GLN A C 1
ATOM 533 O O . GLN A 1 67 ? -5.080 -3.791 -8.563 1.00 91.31 67 GLN A O 1
ATOM 538 N N . LEU A 1 68 ? -4.789 -2.438 -10.332 1.00 87.19 68 LEU A N 1
ATOM 539 C CA . LEU A 1 68 ? -6.098 -1.778 -10.241 1.00 87.19 68 LEU A CA 1
ATOM 540 C C . LEU A 1 68 ? -7.197 -2.503 -11.025 1.00 87.19 68 LEU A C 1
ATOM 542 O O . LEU A 1 68 ? -8.376 -2.298 -10.740 1.00 87.19 68 LEU A O 1
ATOM 546 N N . TYR A 1 69 ? -6.816 -3.312 -12.014 1.00 78.94 69 TYR A N 1
ATOM 547 C CA . TYR A 1 69 ? -7.738 -3.981 -12.938 1.00 78.94 69 TYR A CA 1
ATOM 548 C C . TYR A 1 69 ? -7.777 -5.508 -12.769 1.00 78.94 69 TYR A C 1
ATOM 550 O O . TYR A 1 69 ? -8.411 -6.186 -13.577 1.00 78.94 69 TYR A O 1
ATOM 558 N N . ASN A 1 70 ? -7.113 -6.031 -11.732 1.00 58.62 70 ASN A N 1
ATOM 559 C CA . ASN A 1 70 ? -7.105 -7.452 -11.373 1.00 58.62 70 ASN A CA 1
ATOM 560 C C . ASN A 1 70 ? -8.232 -7.824 -10.407 1.00 58.62 70 ASN A C 1
ATOM 562 O O . ASN A 1 70 ? -8.516 -7.025 -9.485 1.00 58.62 70 ASN A O 1
#

Foldseek 3Di:
DDQEDEDEDAPDPQAKDWDQDPVRAIDIHHPPVVVVVVVCVVVVHYYGYDYFQDNDDPDCPTYDVVVVVD

Radius of gyration: 12.44 Å; Cα contacts (8 Å, |Δi|>4): 110; chains: 1; bounding box: 29×23×30 Å